Protein AF-A0A2J6IZA3-F1 (afdb_monomer_lite)

Secondary structure (DSSP, 8-state):
-PPPP-------S-HHHHHHIIIIIS--EEEEEEEEGGGTEEEEEEE-S--

Foldseek 3Di:
DDDDDPDDDDDDPDPVVCVCCCCVVVVWDWPAWDQPVVVRDIDTDTDDDDD

Radius of gyration: 12.39 Å; chains: 1; bounding box: 26×26×33 Å

pLDDT: mean 91.55, std 8.55, range [57.81, 97.12]

Sequence (51 aa):
MTKKISHIGIAVKNLEASIPFYRDVLGMEYEGSEVVAEQKVKVAFLVIGES

Structure (mmCIF, N/CA/C/O backbone):
data_AF-A0A2J6IZA3-F1
#
_entry.id   AF-A0A2J6IZA3-F1
#
loop_
_atom_site.group_PDB
_atom_site.id
_atom_site.type_symbol
_atom_site.label_atom_id
_atom_site.label_alt_id
_atom_site.label_comp_id
_atom_site.label_asym_id
_atom_site.label_entity_id
_atom_site.label_seq_id
_atom_site.pdbx_PDB_ins_code
_atom_site.Cartn_x
_atom_site.Cartn_y
_atom_site.Cartn_z
_atom_site.occupancy
_atom_site.B_iso_or_equiv
_atom_site.auth_seq_id
_atom_site.auth_comp_id
_atom_site.auth_asym_id
_atom_site.auth_atom_id
_atom_site.pdbx_PDB_model_num
ATOM 1 N N . MET A 1 1 ? -14.219 3.027 26.131 1.00 66.12 1 MET A N 1
ATOM 2 C CA . MET A 1 1 ? -14.568 2.695 24.734 1.00 66.12 1 MET A CA 1
ATOM 3 C C . MET A 1 1 ? -13.278 2.495 23.959 1.00 66.12 1 MET A C 1
ATOM 5 O O . MET A 1 1 ? -12.445 3.394 23.962 1.00 66.12 1 MET A O 1
ATOM 9 N N . THR A 1 2 ? -13.070 1.321 23.377 1.00 68.19 2 THR A N 1
ATOM 10 C CA . THR A 1 2 ? -11.896 1.006 22.550 1.00 68.19 2 THR A CA 1
ATOM 11 C C . THR A 1 2 ? -12.083 1.597 21.155 1.00 68.19 2 THR A C 1
ATOM 13 O O . THR A 1 2 ? -13.126 1.407 20.534 1.00 68.19 2 THR A O 1
ATOM 16 N N . LYS A 1 3 ? -11.097 2.367 20.684 1.00 82.25 3 LYS A N 1
ATOM 17 C CA . LYS A 1 3 ? -11.105 2.955 19.338 1.00 82.25 3 LYS A CA 1
ATOM 18 C C . LYS A 1 3 ? -10.833 1.862 18.304 1.00 82.25 3 LYS A C 1
ATOM 20 O O . LYS A 1 3 ? -10.024 0.971 18.558 1.00 82.25 3 LYS A O 1
ATOM 25 N N . LYS A 1 4 ? -11.509 1.940 17.158 1.00 84.31 4 LYS A N 1
ATOM 26 C CA . LYS A 1 4 ? -11.268 1.044 16.025 1.00 84.31 4 LYS A CA 1
ATOM 27 C C . LYS A 1 4 ? -9.897 1.316 15.403 1.00 84.31 4 LYS A C 1
ATOM 29 O O . LYS A 1 4 ? -9.340 2.405 15.560 1.00 84.31 4 LYS A O 1
ATOM 34 N N . ILE A 1 5 ? -9.354 0.316 14.715 1.00 87.25 5 ILE A N 1
ATOM 35 C CA . ILE A 1 5 ? -8.106 0.460 13.961 1.00 87.25 5 ILE A CA 1
ATOM 36 C C . ILE A 1 5 ? -8.397 1.334 12.741 1.00 87.25 5 ILE A C 1
ATOM 38 O O . ILE A 1 5 ? -9.327 1.042 11.995 1.00 87.25 5 ILE A O 1
ATOM 42 N N . SER A 1 6 ? -7.611 2.399 12.566 1.00 88.38 6 SER A N 1
ATOM 43 C CA . SER A 1 6 ? -7.736 3.314 11.426 1.00 88.38 6 SER A CA 1
ATOM 44 C C . SER A 1 6 ? -7.059 2.766 10.169 1.00 88.38 6 SER A C 1
ATOM 46 O O . SER A 1 6 ? -7.638 2.854 9.097 1.00 88.38 6 SER A O 1
ATOM 48 N N . HIS A 1 7 ? -5.845 2.224 10.291 1.00 90.38 7 HIS A N 1
ATOM 49 C CA . HIS A 1 7 ? -5.078 1.659 9.180 1.00 90.38 7 HIS A CA 1
ATOM 50 C C . HIS A 1 7 ? -3.934 0.778 9.706 1.00 90.38 7 HIS A C 1
ATOM 52 O O . HIS A 1 7 ? -3.609 0.808 10.897 1.00 90.38 7 HIS A O 1
ATOM 58 N N . ILE A 1 8 ? -3.306 0.017 8.808 1.00 91.50 8 ILE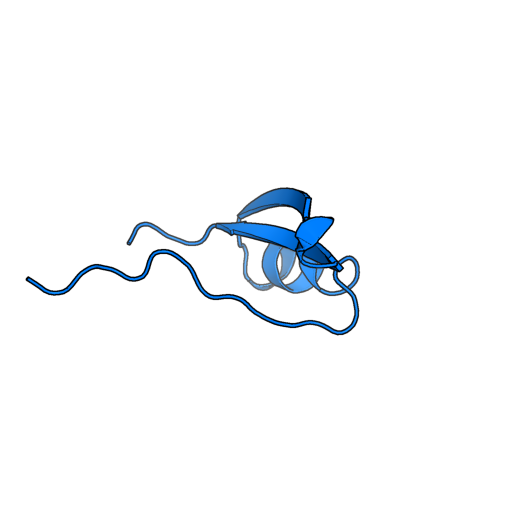 A N 1
ATOM 59 C CA . ILE A 1 8 ? -2.101 -0.778 9.070 1.00 91.50 8 ILE A CA 1
ATOM 60 C C . ILE A 1 8 ? -1.023 -0.341 8.076 1.00 91.50 8 ILE A C 1
ATOM 62 O O . ILE A 1 8 ? -1.227 -0.410 6.868 1.00 91.50 8 ILE A O 1
ATOM 66 N N . GLY A 1 9 ? 0.129 0.102 8.580 1.00 93.38 9 GLY A N 1
ATOM 67 C CA . GLY A 1 9 ? 1.292 0.402 7.746 1.00 93.38 9 GLY A CA 1
ATOM 68 C C . GLY A 1 9 ? 2.092 -0.863 7.434 1.00 93.38 9 GLY A C 1
ATOM 69 O O . GLY A 1 9 ? 2.456 -1.600 8.349 1.00 93.38 9 GLY A O 1
ATOM 70 N N . ILE A 1 10 ? 2.399 -1.100 6.156 1.00 94.69 10 ILE A N 1
ATOM 71 C CA . ILE A 1 10 ? 3.226 -2.228 5.707 1.00 94.69 10 ILE A CA 1
ATOM 72 C C . ILE A 1 10 ? 4.464 -1.682 4.992 1.00 94.69 10 ILE A C 1
ATOM 74 O O . ILE A 1 10 ? 4.363 -1.058 3.938 1.00 94.69 10 ILE A O 1
ATOM 78 N N . ALA A 1 11 ? 5.648 -1.930 5.554 1.00 95.69 11 ALA A N 1
ATOM 79 C CA . ALA A 1 11 ? 6.908 -1.563 4.917 1.00 95.69 11 ALA A CA 1
ATOM 80 C C . ALA A 1 11 ? 7.262 -2.568 3.811 1.00 95.69 11 ALA A C 1
ATOM 82 O O . ALA A 1 11 ? 7.334 -3.774 4.050 1.00 95.69 11 ALA A O 1
ATOM 83 N N . VAL A 1 12 ? 7.526 -2.067 2.605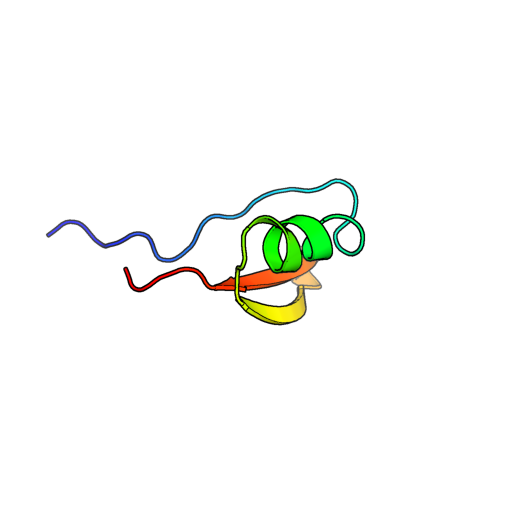 1.00 95.44 12 VAL A N 1
ATOM 84 C CA . VAL A 1 12 ? 7.883 -2.881 1.436 1.00 95.44 12 VAL A CA 1
ATOM 85 C C . VAL A 1 12 ? 9.190 -2.402 0.815 1.00 95.44 12 VAL A C 1
ATOM 87 O O . VAL A 1 12 ? 9.537 -1.227 0.898 1.00 95.44 12 VAL A O 1
ATOM 90 N N . LYS A 1 13 ? 9.922 -3.311 0.160 1.00 95.50 13 LYS A N 1
ATOM 91 C CA . LYS A 1 13 ? 11.187 -2.971 -0.519 1.00 95.50 13 LYS A CA 1
ATOM 92 C C . LYS A 1 13 ? 10.983 -2.086 -1.750 1.00 95.50 13 LYS A C 1
ATOM 94 O O . LYS A 1 13 ? 11.843 -1.273 -2.065 1.00 95.50 13 LYS A O 1
ATOM 99 N N . ASN A 1 14 ? 9.875 -2.277 -2.465 1.00 95.44 14 ASN A N 1
ATOM 100 C CA . ASN A 1 14 ? 9.521 -1.501 -3.647 1.00 95.44 14 ASN A CA 1
ATOM 101 C C . ASN A 1 14 ? 7.996 -1.363 -3.713 1.00 95.44 14 ASN A C 1
ATOM 103 O O . ASN A 1 14 ? 7.281 -2.366 -3.755 1.00 95.44 14 ASN A O 1
ATOM 107 N N . LEU A 1 15 ? 7.513 -0.120 -3.707 1.00 95.19 15 LEU A N 1
ATOM 108 C CA . LEU A 1 15 ? 6.086 0.186 -3.692 1.00 95.19 15 LEU A CA 1
ATOM 109 C C . LEU A 1 15 ? 5.399 -0.230 -4.999 1.00 95.19 15 LEU A C 1
ATOM 111 O O . LEU A 1 15 ? 4.365 -0.886 -4.967 1.00 95.19 15 LEU A O 1
ATOM 115 N N . GLU A 1 16 ? 6.011 0.080 -6.140 1.00 94.44 16 GLU A N 1
ATOM 116 C CA . GLU A 1 16 ? 5.470 -0.197 -7.478 1.00 94.44 16 GLU A CA 1
ATOM 117 C C . GLU A 1 16 ? 5.355 -1.698 -7.749 1.00 94.44 16 GLU A C 1
ATOM 119 O O . GLU A 1 16 ? 4.382 -2.141 -8.348 1.00 94.44 16 GLU A O 1
ATOM 124 N N . ALA A 1 17 ? 6.299 -2.492 -7.238 1.00 96.25 17 ALA A N 1
ATOM 125 C CA . ALA A 1 17 ? 6.232 -3.950 -7.317 1.00 96.25 17 ALA A CA 1
ATOM 126 C C . ALA A 1 17 ? 5.206 -4.562 -6.346 1.00 96.25 17 ALA A C 1
ATOM 128 O O . ALA A 1 17 ? 4.732 -5.672 -6.574 1.00 96.25 17 ALA A O 1
ATOM 129 N N . SER A 1 18 ? 4.868 -3.860 -5.259 1.00 96.81 18 SER A N 1
ATOM 130 C CA . SER A 1 18 ? 3.966 -4.374 -4.220 1.00 96.81 18 SER A CA 1
ATOM 131 C C . SER A 1 18 ? 2.499 -4.047 -4.496 1.00 96.81 18 SER A C 1
ATOM 133 O O . SER A 1 18 ? 1.636 -4.861 -4.184 1.00 96.81 18 SER A O 1
ATOM 135 N N . ILE A 1 19 ? 2.202 -2.890 -5.101 1.00 96.38 19 ILE A N 1
ATOM 136 C CA . ILE A 1 19 ? 0.825 -2.461 -5.406 1.00 96.38 19 ILE A CA 1
ATOM 137 C C . ILE A 1 19 ? 0.032 -3.532 -6.183 1.00 96.38 19 ILE A C 1
ATOM 139 O O . ILE A 1 19 ? -1.075 -3.839 -5.742 1.00 96.38 19 ILE A O 1
ATOM 143 N N . PRO A 1 20 ? 0.553 -4.158 -7.263 1.00 97.12 20 PRO A N 1
ATOM 144 C CA . PRO A 1 20 ? -0.190 -5.176 -8.010 1.00 97.12 20 PRO A CA 1
ATOM 145 C C . PRO A 1 20 ? -0.596 -6.377 -7.156 1.00 97.12 20 PRO A C 1
ATOM 147 O O . PRO A 1 20 ? -1.662 -6.941 -7.355 1.00 97.12 20 PRO A O 1
ATOM 150 N N . PHE A 1 21 ? 0.211 -6.761 -6.164 1.00 96.94 21 PHE A N 1
ATOM 151 C CA . PHE A 1 21 ? -0.148 -7.856 -5.268 1.00 96.94 21 PHE A CA 1
ATOM 152 C C . PHE A 1 21 ? -1.382 -7.504 -4.425 1.00 96.94 21 PHE A C 1
ATOM 154 O O . PHE A 1 21 ? -2.352 -8.258 -4.397 1.00 96.94 21 PHE A O 1
ATOM 161 N N . TYR A 1 22 ? -1.391 -6.336 -3.783 1.00 95.94 22 TYR A N 1
ATOM 162 C CA . TYR A 1 22 ? -2.533 -5.927 -2.962 1.00 95.94 22 TYR A CA 1
ATOM 163 C C . TYR A 1 22 ? -3.774 -5.617 -3.811 1.00 95.94 22 TYR A C 1
ATOM 165 O O . TYR A 1 22 ? -4.876 -6.012 -3.441 1.00 95.94 22 TYR A O 1
ATOM 173 N N . ARG A 1 23 ? -3.600 -4.973 -4.970 1.00 95.94 23 ARG A N 1
ATOM 174 C CA . ARG A 1 23 ? -4.699 -4.603 -5.871 1.00 95.94 23 ARG A CA 1
ATOM 175 C C . ARG A 1 23 ? -5.269 -5.794 -6.640 1.00 95.94 23 ARG A C 1
ATOM 177 O O . ARG A 1 23 ? -6.467 -6.035 -6.592 1.00 95.94 23 ARG A O 1
ATOM 184 N N . ASP A 1 24 ? -4.423 -6.539 -7.348 1.00 96.25 24 ASP A N 1
ATOM 185 C CA . ASP A 1 24 ? -4.868 -7.538 -8.330 1.00 96.25 24 ASP A CA 1
ATOM 186 C C . ASP A 1 24 ? -5.022 -8.932 -7.718 1.00 96.25 24 ASP A C 1
ATOM 188 O O . ASP A 1 24 ? -5.908 -9.683 -8.117 1.00 96.25 24 ASP A O 1
ATOM 192 N N . VAL A 1 25 ? -4.165 -9.295 -6.754 1.00 96.69 25 VAL A N 1
ATOM 193 C CA . VAL A 1 25 ? -4.205 -10.627 -6.123 1.00 96.69 25 VAL A CA 1
ATOM 194 C C . VAL A 1 25 ? -5.136 -10.631 -4.916 1.00 96.69 25 VAL A C 1
ATOM 196 O O . VAL A 1 25 ? -5.937 -11.551 -4.767 1.00 96.69 25 VAL A O 1
ATOM 199 N N . LEU A 1 26 ? -5.044 -9.612 -4.057 1.00 95.06 26 LEU A N 1
ATOM 200 C CA . LEU A 1 26 ? -5.891 -9.499 -2.864 1.00 95.06 26 LEU A CA 1
ATOM 201 C C . LEU A 1 26 ? -7.180 -8.699 -3.096 1.00 95.06 26 LEU A C 1
ATOM 203 O O . LEU A 1 26 ? -8.042 -8.697 -2.220 1.00 95.06 26 LEU A O 1
ATOM 207 N N . GLY A 1 27 ? -7.332 -8.052 -4.255 1.00 94.44 27 GLY A N 1
ATOM 208 C CA . GLY A 1 27 ? -8.555 -7.331 -4.616 1.00 94.44 27 GLY A CA 1
ATOM 209 C C . GLY A 1 27 ? -8.785 -6.042 -3.825 1.00 94.44 27 GLY A C 1
ATOM 210 O O . GLY A 1 27 ? -9.929 -5.610 -3.710 1.00 94.44 27 GLY A O 1
ATOM 211 N N . MET A 1 28 ? -7.740 -5.448 -3.240 1.00 95.62 28 MET A N 1
ATOM 212 C CA . MET A 1 28 ? -7.856 -4.179 -2.517 1.00 95.62 28 MET A CA 1
ATOM 213 C C . MET A 1 28 ? -8.006 -3.007 -3.489 1.00 95.62 28 MET A C 1
ATOM 215 O O . MET A 1 28 ? -7.413 -2.994 -4.571 1.00 95.62 28 MET A O 1
ATOM 219 N N . GLU A 1 29 ? -8.749 -1.984 -3.081 1.00 94.62 29 GLU A N 1
ATOM 220 C CA . GLU A 1 29 ? -8.904 -0.778 -3.889 1.00 94.62 29 GLU A CA 1
ATOM 221 C C . GLU A 1 29 ? -7.678 0.122 -3.729 1.00 94.62 29 GLU A C 1
ATOM 223 O O . GLU A 1 29 ? -7.286 0.458 -2.615 1.00 94.62 29 GLU A O 1
ATOM 228 N N . TYR A 1 30 ? -7.056 0.505 -4.843 1.00 95.06 30 TYR A N 1
ATOM 229 C CA . TYR A 1 30 ? -5.924 1.427 -4.846 1.00 95.06 30 TYR A CA 1
ATOM 230 C C . TYR A 1 30 ? -6.420 2.863 -5.031 1.00 95.06 30 TYR A C 1
ATOM 232 O O . TYR A 1 30 ? -6.802 3.241 -6.138 1.00 95.06 30 TYR A O 1
ATOM 240 N N . GLU A 1 31 ? -6.363 3.665 -3.969 1.00 95.00 31 GLU A N 1
ATOM 241 C CA . GLU A 1 31 ? -6.796 5.070 -4.002 1.00 95.00 31 GLU A CA 1
ATOM 242 C C . GLU A 1 31 ? -5.720 6.014 -4.550 1.00 95.00 31 GLU A C 1
ATOM 244 O O . GLU A 1 31 ? -6.022 7.094 -5.057 1.00 95.00 31 GLU A O 1
ATOM 249 N N . GLY A 1 32 ? -4.447 5.619 -4.482 1.00 94.31 32 GLY A N 1
ATOM 250 C CA . GLY A 1 32 ? -3.347 6.429 -4.990 1.00 94.31 32 GLY A CA 1
ATOM 251 C C . GLY A 1 32 ? -2.0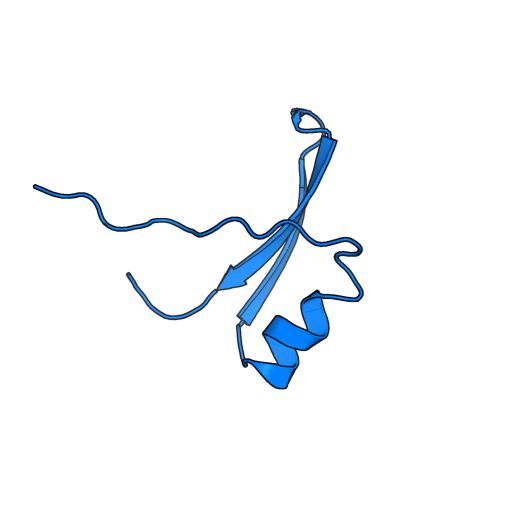65 6.280 -4.186 1.00 94.31 32 GLY A C 1
ATOM 252 O O . GLY A 1 32 ? -1.947 5.441 -3.293 1.00 94.31 32 GLY A O 1
ATOM 253 N N . SER A 1 33 ? -1.080 7.115 -4.511 1.00 95.25 33 SER A N 1
ATOM 254 C CA . SER A 1 33 ? 0.185 7.169 -3.784 1.00 95.25 33 SER A CA 1
ATOM 255 C C . SER A 1 33 ? 0.635 8.599 -3.556 1.00 95.25 33 SER A C 1
ATOM 257 O O . SER A 1 33 ? 0.505 9.429 -4.456 1.00 95.25 33 SER A O 1
ATOM 259 N N . GLU A 1 34 ? 1.252 8.850 -2.409 1.00 95.06 34 GLU A N 1
ATOM 260 C CA . GLU A 1 34 ? 1.760 10.161 -2.019 1.00 95.06 34 GLU A CA 1
ATOM 261 C C . GLU A 1 34 ? 3.208 10.062 -1.529 1.00 95.06 34 GLU A C 1
ATOM 263 O O . GLU A 1 34 ? 3.630 9.057 -0.948 1.00 95.06 34 GLU A O 1
ATOM 268 N N . VAL A 1 35 ? 3.990 11.113 -1.777 1.00 95.94 35 VAL A N 1
ATOM 269 C CA . VAL A 1 35 ? 5.331 11.271 -1.207 1.00 95.94 35 VAL A CA 1
ATOM 270 C C . VAL A 1 35 ? 5.227 12.166 0.021 1.00 95.94 35 VAL A C 1
ATOM 272 O O . VAL A 1 35 ? 5.041 13.374 -0.097 1.00 95.94 35 VAL A O 1
ATOM 275 N N . VAL A 1 36 ? 5.409 11.582 1.202 1.00 93.62 36 VAL A N 1
ATOM 276 C CA . VAL A 1 36 ? 5.421 12.317 2.468 1.00 93.62 36 VAL A CA 1
ATOM 277 C C . VAL A 1 36 ? 6.862 12.730 2.756 1.00 93.62 36 VAL A C 1
ATOM 279 O O . VAL A 1 36 ? 7.628 12.003 3.394 1.00 93.62 36 VAL A O 1
ATOM 282 N N . ALA A 1 37 ? 7.256 13.893 2.231 1.00 94.00 37 ALA A N 1
ATOM 283 C CA . ALA A 1 37 ? 8.644 14.362 2.252 1.00 94.00 37 ALA A CA 1
ATOM 284 C C . ALA A 1 37 ? 9.223 14.500 3.673 1.00 94.00 37 ALA A C 1
ATOM 286 O O . ALA A 1 37 ? 10.371 14.123 3.899 1.00 94.00 37 ALA A O 1
ATOM 287 N N . GLU A 1 38 ? 8.424 14.971 4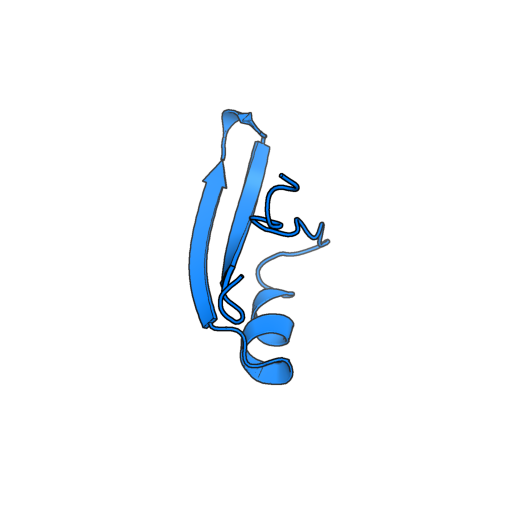.636 1.00 95.25 38 GLU A N 1
ATOM 288 C CA . GLU A 1 38 ? 8.828 15.109 6.046 1.00 95.25 38 GLU A CA 1
ATOM 289 C C . GLU A 1 38 ? 9.228 13.764 6.664 1.00 95.25 38 GLU A C 1
ATOM 291 O O . GLU A 1 38 ? 10.201 13.667 7.409 1.00 95.25 38 GLU A O 1
ATOM 296 N N . GLN A 1 39 ? 8.520 12.705 6.275 1.00 91.75 39 GLN A N 1
ATOM 297 C CA . GLN A 1 39 ? 8.781 11.344 6.727 1.00 91.75 39 GLN A CA 1
ATOM 298 C C . GLN A 1 39 ? 9.756 10.593 5.809 1.00 91.75 39 GLN A C 1
ATOM 300 O O . GLN A 1 39 ? 10.138 9.468 6.118 1.00 91.75 39 GLN A O 1
ATOM 305 N N . LYS A 1 40 ? 10.190 11.208 4.699 1.00 93.69 40 LYS A N 1
ATOM 306 C CA . LYS A 1 40 ? 11.080 10.622 3.679 1.00 93.69 40 LYS A CA 1
ATOM 307 C C . LYS A 1 40 ? 10.576 9.282 3.126 1.00 93.69 40 LYS A C 1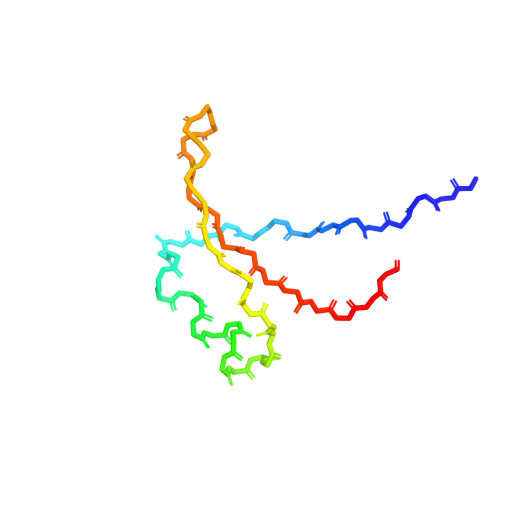
ATOM 309 O O . LYS A 1 40 ? 11.376 8.407 2.795 1.00 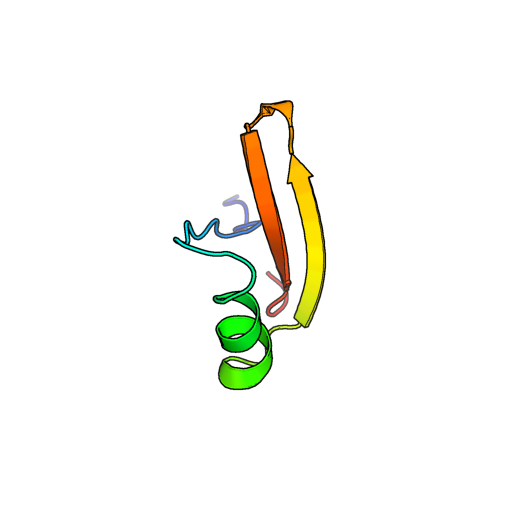93.69 40 LYS A O 1
ATOM 314 N N . VAL A 1 41 ? 9.258 9.121 3.011 1.00 94.00 41 VAL A N 1
ATOM 315 C CA . VAL A 1 41 ? 8.622 7.892 2.511 1.00 94.00 41 VAL A CA 1
ATOM 316 C C . VAL A 1 41 ? 7.660 8.183 1.364 1.00 94.00 41 VAL A C 1
ATOM 318 O O . VAL A 1 41 ? 7.112 9.278 1.245 1.00 94.00 41 VAL A O 1
ATOM 321 N N . LYS A 1 42 ? 7.441 7.171 0.521 1.00 95.38 42 LYS A N 1
ATOM 322 C CA . LYS A 1 42 ? 6.347 7.125 -0.453 1.00 95.38 42 LYS A CA 1
ATOM 323 C C . LYS A 1 42 ? 5.350 6.075 0.021 1.00 95.38 42 LYS A C 1
ATOM 325 O O . LYS A 1 42 ? 5.754 4.952 0.322 1.00 95.38 42 LYS A O 1
ATOM 330 N N . VAL A 1 43 ? 4.077 6.439 0.091 1.00 96.31 43 VAL A N 1
ATOM 331 C CA . VAL A 1 43 ? 3.000 5.590 0.612 1.00 96.31 43 VAL A CA 1
ATOM 332 C C . VAL A 1 43 ? 1.991 5.334 -0.499 1.00 96.31 43 VAL A C 1
ATOM 334 O O . VAL A 1 43 ? 1.720 6.227 -1.295 1.00 96.31 43 VAL A O 1
ATOM 337 N N . ALA A 1 44 ? 1.465 4.114 -0.567 1.00 96.56 44 ALA A N 1
ATOM 338 C CA . ALA A 1 44 ? 0.305 3.761 -1.378 1.00 96.56 44 ALA A CA 1
ATOM 339 C C . ALA A 1 44 ? -0.886 3.536 -0.448 1.00 96.56 44 ALA A C 1
ATOM 341 O O . ALA A 1 44 ? -0.752 2.823 0.548 1.00 96.56 44 ALA A O 1
ATOM 342 N N . PHE A 1 45 ? -2.029 4.121 -0.784 1.00 95.69 45 PHE A N 1
ATOM 343 C CA . PHE A 1 45 ? -3.275 3.940 -0.055 1.00 95.69 45 PHE A CA 1
ATOM 344 C C . PHE A 1 45 ? -4.066 2.807 -0.700 1.00 95.69 45 PHE A C 1
ATOM 346 O O . PHE A 1 45 ? -4.376 2.842 -1.893 1.00 95.69 45 PHE A O 1
ATOM 353 N N . LEU A 1 46 ? -4.315 1.772 0.099 1.00 95.25 46 LEU A N 1
ATOM 354 C CA . LEU A 1 46 ? -5.055 0.577 -0.278 1.00 95.25 46 LEU A CA 1
ATOM 355 C C . LEU A 1 46 ? -6.187 0.393 0.728 1.00 95.25 46 LEU A C 1
ATOM 357 O O . LEU A 1 46 ? -5.923 0.241 1.924 1.00 95.25 46 LEU A O 1
ATOM 361 N N . VAL A 1 47 ? -7.425 0.425 0.249 1.00 93.00 47 VAL A N 1
ATOM 362 C CA . VAL A 1 47 ? -8.620 0.320 1.089 1.00 93.00 47 VAL A CA 1
ATOM 363 C C . VAL A 1 47 ? -9.140 -1.108 1.062 1.00 93.00 47 VAL A C 1
ATOM 365 O O . VAL A 1 47 ? -9.181 -1.764 0.017 1.00 93.00 47 VAL A O 1
ATOM 368 N N . ILE A 1 48 ? -9.527 -1.597 2.239 1.00 89.88 48 ILE A N 1
ATOM 369 C CA . ILE A 1 48 ? -10.189 -2.887 2.393 1.00 89.88 48 ILE A CA 1
ATOM 370 C C . ILE A 1 48 ? -11.215 -2.832 3.525 1.00 89.88 48 ILE A C 1
ATOM 372 O O . ILE A 1 48 ? -10.876 -2.602 4.686 1.00 89.88 48 ILE A O 1
ATOM 376 N N . GLY A 1 49 ? -12.472 -3.100 3.170 1.00 82.50 49 GLY A N 1
ATOM 377 C CA . GLY A 1 49 ? -13.591 -3.136 4.106 1.00 82.50 49 GLY A CA 1
ATOM 378 C C . GLY A 1 49 ? -13.882 -1.799 4.793 1.00 82.50 49 GLY A C 1
ATOM 379 O O . GLY A 1 49 ? -13.326 -0.756 4.462 1.00 82.50 49 GLY A O 1
ATOM 380 N N . GLU A 1 50 ? -14.774 -1.859 5.777 1.00 67.56 50 GLU A N 1
ATOM 381 C CA . GLU A 1 50 ? -15.178 -0.733 6.616 1.00 67.56 50 GLU A CA 1
ATOM 382 C C . GLU A 1 50 ? -14.957 -1.157 8.074 1.00 67.56 50 GLU A C 1
ATOM 384 O O . GLU A 1 50 ? -15.443 -2.212 8.489 1.00 67.56 50 GLU A O 1
ATOM 389 N N . SER A 1 51 ? -14.167 -0.389 8.833 1.00 57.81 51 SER A N 1
ATOM 390 C CA . SER A 1 51 ? -13.868 -0.667 10.248 1.00 57.81 51 SER A CA 1
ATOM 391 C C . SER A 1 51 ? -14.820 0.090 11.144 1.00 57.81 51 SER A C 1
ATOM 393 O O . SER A 1 51 ? -14.747 1.335 11.267 1.00 57.81 51 SER A O 1
#